Protein AF-A0A502G5F0-F1 (afdb_monomer)

Radius of gyration: 22.91 Å; Cα contacts (8 Å, |Δi|>4): 114; chains: 1; bounding box: 78×24×48 Å

Nearest PDB structures (foldseek):
  7asp-assembly1_A  TM=2.707E-01  e=6.368E+00  Staphylococcus aureus

Secondary structure (DSSP, 8-state):
----------------PPP--GGGS---TT-----TTTT--GGGEEEEPTTTSTTSPPTT--SSTTSTTEEEEEEEEPTT--EEEEEEEEHHHH-GGGTT-----TT-

Solvent-accessible surface area (backbone atoms only — not comparable to full-atom values): 7334 Å² total; per-residue (Å²): 139,80,85,82,80,71,93,80,86,86,79,85,86,82,86,79,90,82,81,81,55,78,88,77,49,102,62,66,90,81,68,72,74,93,46,101,47,84,84,56,49,61,78,78,37,72,49,50,19,43,83,80,27,90,86,29,44,52,87,94,53,63,76,74,52,72,41,93,60,36,38,74,57,49,70,44,59,45,99,85,70,46,78,40,24,43,24,13,27,39,48,81,67,62,42,47,85,88,60,75,56,92,71,79,63,82,85,115

Structure (mmCIF, N/CA/C/O backbone):
data_AF-A0A502G5F0-F1
#
_entry.id   AF-A0A502G5F0-F1
#
loop_
_atom_site.group_PDB
_atom_site.id
_atom_site.type_symbol
_atom_site.label_atom_id
_atom_site.label_alt_id
_atom_site.label_comp_id
_atom_site.label_asym_id
_atom_site.label_entity_id
_atom_site.label_seq_id
_atom_site.pdbx_PDB_ins_code
_atom_site.Cartn_x
_atom_site.Cartn_y
_atom_site.Cartn_z
_atom_site.occupancy
_atom_site.B_iso_or_equiv
_atom_site.auth_seq_id
_atom_site.auth_comp_id
_atom_site.auth_asym_id
_atom_site.auth_atom_id
_atom_site.pdbx_PDB_model_num
ATOM 1 N N . GLN A 1 1 ? -61.836 6.511 14.413 1.00 51.00 1 GLN A N 1
ATOM 2 C CA . GLN A 1 1 ? -60.928 5.920 15.415 1.00 51.00 1 GLN A CA 1
ATOM 3 C C . GLN A 1 1 ? -59.542 6.441 15.079 1.00 51.00 1 GLN A C 1
ATOM 5 O O . GLN A 1 1 ? -59.045 6.125 14.007 1.00 51.00 1 GLN A O 1
ATOM 10 N N . GLU A 1 2 ? -59.007 7.353 15.887 1.00 50.38 2 GLU A N 1
ATOM 11 C CA . GLU A 1 2 ? -57.720 8.009 15.615 1.00 50.38 2 GLU A CA 1
ATOM 12 C C . GLU A 1 2 ? -56.570 7.218 16.255 1.00 50.38 2 GLU A C 1
ATOM 14 O O . GLU A 1 2 ? -56.745 6.689 17.358 1.00 50.38 2 GLU A O 1
ATOM 19 N N . PRO A 1 3 ? -55.412 7.087 15.584 1.00 67.62 3 PRO A N 1
ATOM 20 C CA . PRO A 1 3 ? -54.285 6.346 16.126 1.00 67.62 3 PRO A CA 1
ATOM 21 C C . PRO A 1 3 ? -53.618 7.154 17.245 1.00 67.62 3 PRO A C 1
ATOM 23 O O . PRO A 1 3 ? -53.147 8.270 17.035 1.00 67.62 3 PRO A O 1
ATOM 26 N N . VAL A 1 4 ? -53.553 6.569 18.441 1.00 61.78 4 VAL A N 1
ATOM 27 C CA . VAL A 1 4 ? -52.792 7.123 19.564 1.00 61.78 4 VAL A CA 1
ATOM 28 C C . VAL A 1 4 ? -51.316 6.820 19.318 1.00 61.78 4 VAL A C 1
ATOM 30 O O . VAL A 1 4 ? -50.878 5.677 19.446 1.00 61.78 4 VAL A O 1
ATOM 33 N N . LEU A 1 5 ? -50.545 7.837 18.937 1.00 62.72 5 LEU A N 1
ATOM 34 C CA . LEU A 1 5 ? -49.090 7.739 18.895 1.00 62.72 5 LEU A CA 1
ATOM 35 C C . LEU A 1 5 ? -48.558 7.771 20.334 1.00 62.72 5 LEU A C 1
ATOM 37 O O . LEU A 1 5 ? -48.712 8.765 21.042 1.00 62.72 5 LEU A O 1
ATOM 41 N N . GLY A 1 6 ? -47.958 6.664 20.774 1.00 71.62 6 GLY A N 1
ATOM 42 C CA . GLY A 1 6 ? -47.172 6.616 22.008 1.00 71.62 6 GLY A CA 1
ATOM 43 C C . GLY A 1 6 ? -45.888 7.450 21.907 1.00 71.62 6 GLY A C 1
ATOM 44 O O . GLY A 1 6 ? -45.547 7.977 20.849 1.00 71.62 6 GLY A O 1
ATOM 45 N N . TYR A 1 7 ? -45.160 7.566 23.019 1.00 62.81 7 TYR A N 1
ATOM 46 C CA . TYR A 1 7 ? -43.917 8.340 23.101 1.00 62.81 7 TYR A CA 1
ATOM 47 C C . TYR A 1 7 ? -42.859 7.825 22.108 1.00 62.81 7 TYR A C 1
ATOM 49 O O . TYR A 1 7 ? -42.431 6.675 22.192 1.00 62.81 7 TYR A O 1
ATOM 57 N N . VAL A 1 8 ? -42.402 8.691 21.198 1.00 65.75 8 VAL A N 1
ATOM 58 C CA . VAL A 1 8 ? -41.285 8.414 20.281 1.00 65.75 8 VAL A CA 1
ATOM 59 C C . VAL A 1 8 ? -40.050 9.154 20.791 1.00 65.75 8 VAL A C 1
ATOM 61 O O . VAL A 1 8 ? -39.967 10.377 20.709 1.00 65.75 8 VAL A O 1
ATOM 64 N N . GLY A 1 9 ? -39.088 8.414 21.344 1.00 64.31 9 GLY A N 1
ATOM 65 C CA . GLY A 1 9 ? -37.774 8.945 21.702 1.00 64.31 9 GLY A CA 1
ATOM 66 C C . GLY A 1 9 ? -36.843 8.923 20.493 1.00 64.31 9 GLY A C 1
ATOM 67 O O . GLY A 1 9 ? -36.438 7.853 20.047 1.00 64.31 9 GLY A O 1
ATOM 68 N N . ALA A 1 10 ? -36.498 10.091 19.953 1.00 69.38 10 ALA A N 1
ATOM 69 C CA . ALA A 1 10 ? -35.441 10.210 18.955 1.00 69.38 10 ALA A CA 1
ATOM 70 C C . ALA A 1 10 ? -34.098 10.395 19.673 1.00 69.38 10 ALA A C 1
ATOM 72 O O . ALA A 1 10 ? -33.872 11.405 20.340 1.00 69.38 10 ALA A O 1
ATOM 73 N N . HIS A 1 11 ? -33.201 9.422 19.540 1.00 68.56 11 HIS A N 1
ATOM 74 C CA . HIS A 1 11 ? -31.839 9.515 20.057 1.00 68.56 11 HIS A CA 1
ATOM 75 C C . HIS A 1 11 ? -30.873 9.684 18.884 1.00 68.56 11 HIS A C 1
ATOM 77 O O . HIS A 1 11 ? -30.848 8.866 17.968 1.00 68.56 11 HIS A O 1
ATOM 83 N N . ILE A 1 12 ? -30.067 10.743 18.913 1.00 67.81 12 ILE A N 1
ATOM 84 C CA . ILE A 1 12 ? -28.959 10.948 17.976 1.00 67.81 12 ILE A CA 1
ATOM 85 C C . ILE A 1 12 ? -27.694 10.355 18.591 1.00 67.81 12 ILE A C 1
ATOM 87 O O . ILE A 1 12 ? -27.126 10.903 19.532 1.00 67.81 12 ILE A O 1
ATOM 91 N N . THR A 1 13 ? -27.247 9.217 18.066 1.00 68.50 13 THR A N 1
ATOM 92 C CA . THR A 1 13 ? -25.966 8.620 18.449 1.00 68.50 13 THR A CA 1
ATOM 93 C C . THR A 1 13 ? -24.834 9.340 17.722 1.00 68.50 13 THR A C 1
ATOM 95 O O . THR A 1 13 ? -24.724 9.243 16.501 1.00 68.50 13 THR A O 1
ATOM 98 N N . GLN A 1 14 ? -23.971 10.042 18.454 1.00 66.31 14 GLN A N 1
ATOM 99 C CA . GLN A 1 14 ? -22.726 10.583 17.909 1.00 66.31 14 GLN A CA 1
ATOM 100 C C . GLN A 1 14 ? -21.579 9.619 18.221 1.00 66.31 14 GLN A C 1
ATOM 102 O O . GLN A 1 14 ? -21.286 9.345 19.382 1.00 66.31 14 GLN A O 1
ATOM 107 N N . GLN A 1 15 ? -20.925 9.093 17.184 1.00 68.81 15 GLN A N 1
ATOM 108 C CA . GLN A 1 15 ? -19.718 8.280 17.330 1.00 68.81 15 GLN A CA 1
ATOM 109 C C . GLN A 1 15 ? -18.483 9.147 17.085 1.00 68.81 15 GLN A C 1
ATOM 111 O O . GLN A 1 15 ? -18.328 9.735 16.016 1.00 68.81 15 GLN A O 1
ATOM 116 N N . LYS A 1 16 ? -17.578 9.200 18.065 1.00 64.00 16 LYS A N 1
ATOM 117 C CA . LYS A 1 16 ? -16.270 9.852 17.946 1.00 64.00 16 LYS A CA 1
ATOM 118 C C . LYS A 1 16 ? -15.184 8.782 17.991 1.00 64.00 16 LYS A C 1
ATOM 120 O O . LYS A 1 16 ? -15.123 8.011 18.944 1.00 64.00 16 LYS A O 1
ATOM 1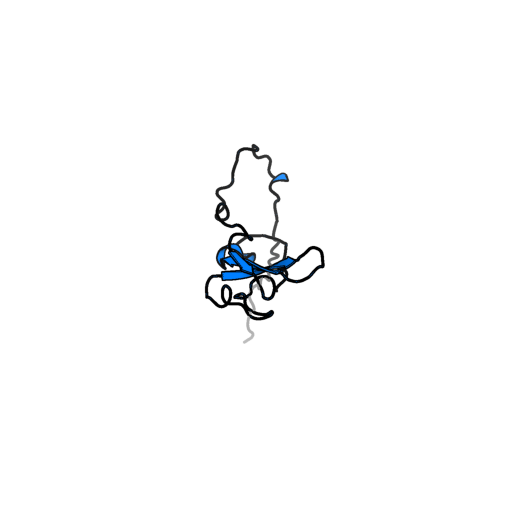25 N N . ARG A 1 17 ? -14.320 8.734 16.973 1.00 64.00 17 ARG A N 1
ATOM 126 C CA . ARG A 1 17 ? -13.108 7.902 17.007 1.00 64.00 17 ARG A CA 1
ATOM 127 C C . ARG A 1 17 ? -12.019 8.655 17.760 1.00 64.00 17 ARG A C 1
ATOM 129 O O . ARG A 1 17 ? -11.727 9.802 17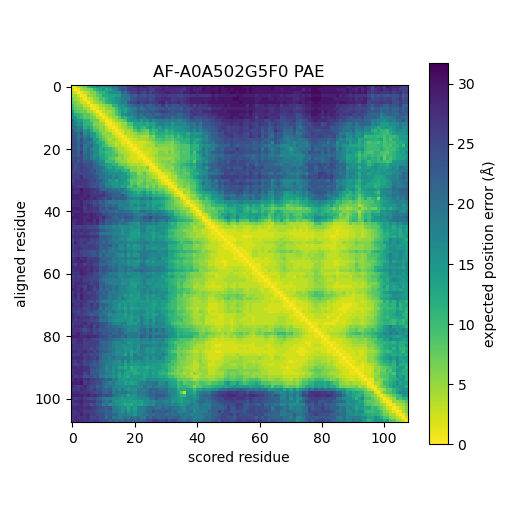.428 1.00 64.00 17 ARG A O 1
ATOM 136 N N . ILE A 1 18 ? -11.452 8.016 18.775 1.00 69.00 18 ILE A N 1
ATOM 137 C CA . ILE A 1 18 ? -10.311 8.534 19.527 1.00 69.00 18 ILE A CA 1
ATOM 138 C C . ILE A 1 18 ? -9.080 7.799 19.009 1.00 69.00 18 ILE A C 1
ATOM 140 O O . ILE A 1 18 ? -9.036 6.571 19.036 1.00 69.00 18 ILE A O 1
ATOM 144 N N . PHE A 1 19 ? -8.111 8.556 18.509 1.00 68.62 19 PHE A N 1
ATOM 145 C CA . PHE A 1 19 ? -6.797 8.044 18.147 1.00 68.62 19 PHE A CA 1
ATOM 146 C C . PHE A 1 19 ? -5.861 8.398 19.295 1.00 68.62 19 PHE A C 1
ATOM 148 O O . PHE A 1 19 ? -5.757 9.575 19.626 1.00 68.62 19 PHE A O 1
ATOM 155 N N . ILE A 1 20 ? -5.251 7.390 19.919 1.00 68.25 20 ILE A N 1
ATOM 156 C CA . ILE A 1 20 ? -4.295 7.576 21.013 1.00 68.25 20 ILE A CA 1
ATOM 157 C C . ILE A 1 20 ? -2.921 7.190 20.482 1.00 68.25 20 ILE A C 1
ATOM 159 O O . ILE A 1 20 ? -2.705 6.044 20.081 1.00 68.25 20 ILE A O 1
ATOM 163 N N . ALA A 1 21 ? -2.000 8.146 20.444 1.00 69.62 21 ALA A N 1
ATOM 164 C CA . ALA A 1 21 ? -0.618 7.880 20.079 1.00 69.62 21 ALA A CA 1
ATOM 165 C C . ALA A 1 21 ? 0.112 7.182 21.235 1.00 69.62 21 ALA A C 1
ATOM 167 O O . ALA A 1 21 ? -0.190 7.391 22.408 1.00 69.62 21 ALA A O 1
ATOM 168 N N . ARG A 1 22 ? 1.142 6.383 20.928 1.00 66.62 22 ARG A N 1
ATOM 169 C CA . ARG A 1 22 ? 1.945 5.707 21.966 1.00 66.62 22 ARG A CA 1
ATOM 170 C C . ARG A 1 22 ? 2.564 6.689 22.971 1.00 66.62 22 ARG A C 1
ATOM 172 O O . ARG A 1 22 ? 2.697 6.349 24.138 1.00 66.62 22 ARG A O 1
ATOM 179 N N . THR A 1 23 ? 2.908 7.896 22.530 1.00 72.81 23 THR A N 1
ATOM 180 C CA . THR A 1 23 ? 3.447 8.977 23.373 1.00 72.81 23 THR A CA 1
ATOM 181 C C . THR A 1 23 ? 2.432 9.553 24.360 1.00 72.81 23 THR A C 1
ATOM 183 O O . THR A 1 23 ? 2.824 10.243 25.292 1.00 72.81 23 THR A O 1
ATOM 186 N N . GLU A 1 24 ? 1.140 9.299 24.153 1.00 79.44 24 GLU A N 1
ATOM 187 C CA . GLU A 1 24 ? 0.052 9.782 25.011 1.00 79.44 24 GLU A CA 1
ATOM 188 C C . GLU A 1 24 ? -0.285 8.788 26.133 1.00 79.44 24 GLU A C 1
ATOM 190 O O . GLU A 1 24 ? -1.122 9.077 26.986 1.00 79.44 24 GLU A O 1
ATOM 195 N N . LEU A 1 25 ? 0.371 7.622 26.155 1.00 78.31 25 LEU A N 1
ATOM 196 C CA . LEU A 1 25 ? 0.195 6.607 27.186 1.00 78.31 25 LEU A CA 1
ATOM 197 C C . LEU A 1 25 ? 1.395 6.611 28.149 1.00 78.31 25 LEU A C 1
ATOM 199 O O . LEU A 1 25 ? 2.536 6.523 27.692 1.00 78.31 25 LEU A O 1
ATOM 203 N N . PRO A 1 26 ? 1.169 6.659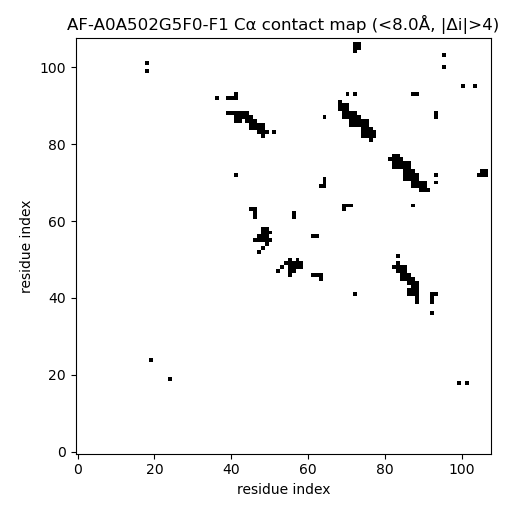 29.477 1.00 78.88 26 PRO A N 1
ATOM 204 C CA . PRO A 1 26 ? 2.229 6.588 30.480 1.00 78.88 26 PRO A CA 1
ATOM 205 C C . PRO A 1 26 ? 2.690 5.134 30.659 1.00 78.88 26 PRO A C 1
ATOM 207 O O . PRO A 1 26 ? 2.474 4.518 31.701 1.00 78.88 26 PRO A O 1
ATOM 210 N N . LEU A 1 27 ? 3.271 4.557 29.610 1.00 76.56 27 LEU A N 1
ATOM 211 C CA . LEU A 1 27 ? 3.765 3.185 29.613 1.00 76.56 27 LEU A CA 1
ATOM 212 C C . LEU A 1 27 ? 5.294 3.162 29.695 1.00 76.56 27 LEU A C 1
ATOM 214 O O . LEU A 1 27 ? 5.950 3.992 29.059 1.00 76.56 27 LEU A O 1
ATOM 218 N N . PRO A 1 28 ? 5.869 2.200 30.435 1.00 78.38 28 PRO A N 1
ATOM 219 C CA . PRO A 1 28 ? 7.294 1.907 30.372 1.00 78.38 28 PRO A CA 1
ATOM 220 C C . PRO A 1 28 ? 7.746 1.668 28.920 1.00 78.38 28 PRO A C 1
ATOM 2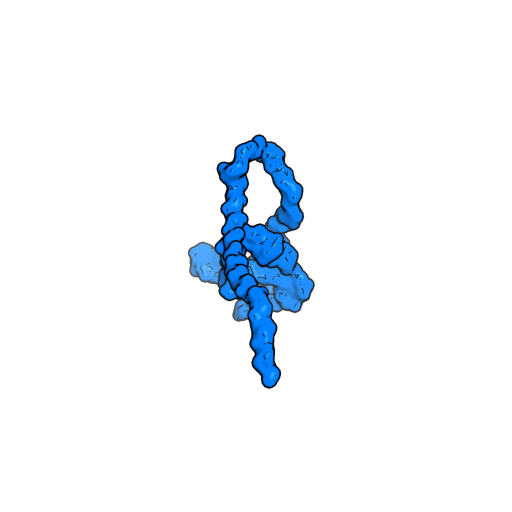22 O O . PRO A 1 28 ? 7.006 1.112 28.101 1.00 78.38 28 PRO A O 1
ATOM 225 N N . SER A 1 29 ? 8.949 2.131 28.571 1.00 69.88 29 SER A N 1
ATOM 226 C CA . SER A 1 29 ? 9.461 2.111 27.190 1.00 69.88 29 SER A CA 1
ATOM 227 C C . SER A 1 29 ? 9.604 0.698 26.613 1.00 69.88 29 SER A C 1
ATOM 229 O O . SER A 1 29 ? 9.542 0.526 25.396 1.00 69.88 29 SER A O 1
ATOM 231 N N . ASP A 1 30 ? 9.737 -0.297 27.482 1.00 69.31 30 ASP A N 1
ATOM 232 C CA . ASP A 1 30 ? 9.862 -1.728 27.222 1.00 69.31 30 ASP A CA 1
ATOM 233 C C . ASP A 1 30 ? 8.521 -2.445 27.006 1.00 69.31 30 ASP A C 1
ATOM 235 O O . ASP A 1 30 ? 8.510 -3.581 26.530 1.00 69.31 30 ASP A O 1
ATOM 239 N N . VAL A 1 31 ? 7.380 -1.792 27.265 1.00 67.62 31 VAL A N 1
ATOM 240 C CA . VAL A 1 31 ? 6.066 -2.374 26.957 1.00 67.62 31 VAL A CA 1
ATOM 241 C C . VAL A 1 31 ? 5.868 -2.389 25.447 1.00 67.62 31 VAL A C 1
ATOM 243 O O . VAL A 1 31 ? 5.504 -1.395 24.814 1.00 67.62 31 VAL A O 1
ATOM 246 N N . VAL A 1 32 ? 6.121 -3.535 24.832 1.00 63.03 32 VAL A N 1
ATOM 247 C CA . VAL A 1 32 ? 5.705 -3.806 23.460 1.00 63.03 32 VAL A CA 1
ATOM 248 C C . VAL A 1 32 ? 4.258 -4.263 23.532 1.00 63.03 32 VAL A C 1
ATOM 250 O O . VAL A 1 32 ? 3.951 -5.279 24.148 1.00 63.03 32 VAL A O 1
ATOM 253 N N . PHE A 1 33 ? 3.350 -3.484 22.948 1.00 62.22 33 PHE A N 1
ATOM 254 C CA . PHE A 1 33 ? 1.993 -3.968 22.745 1.00 62.22 33 PHE A CA 1
ATOM 255 C C . PHE A 1 33 ? 2.070 -5.215 21.876 1.00 62.22 33 PHE A C 1
ATOM 257 O O . PHE A 1 33 ? 2.721 -5.165 20.829 1.00 62.22 33 PHE A O 1
ATOM 264 N N . ASP A 1 34 ? 1.397 -6.287 22.296 1.00 54.47 34 ASP A N 1
ATOM 265 C CA . ASP A 1 34 ? 1.138 -7.431 21.430 1.00 54.47 34 ASP A CA 1
ATOM 266 C C . ASP A 1 34 ? 0.250 -6.931 20.297 1.00 54.47 34 ASP A C 1
ATOM 268 O O . ASP A 1 34 ? -0.970 -6.781 20.401 1.00 54.47 34 ASP A O 1
ATOM 272 N N . SER A 1 35 ? 0.924 -6.470 19.255 1.00 58.81 35 SER A N 1
ATOM 273 C CA . SER A 1 35 ? 0.284 -5.917 18.097 1.00 58.81 35 SER A CA 1
ATOM 274 C C . SER A 1 35 ? 0.364 -7.017 17.050 1.00 58.81 35 SER A C 1
ATOM 276 O O . SER A 1 35 ? 1.466 -7.478 16.729 1.00 58.81 35 SER A O 1
ATOM 278 N N . PRO A 1 36 ? -0.752 -7.375 16.401 1.00 55.59 36 PRO A N 1
ATOM 279 C CA . PRO A 1 36 ? -0.735 -8.263 15.240 1.00 55.59 36 PRO A CA 1
ATOM 280 C C . PRO A 1 36 ? -0.027 -7.621 14.020 1.00 55.59 36 PRO A C 1
ATOM 282 O O . PRO A 1 36 ? -0.295 -7.985 12.877 1.00 55.59 36 PRO A O 1
ATOM 285 N N . TYR A 1 37 ? 0.819 -6.605 14.236 1.00 52.50 37 TYR A N 1
ATOM 286 C CA . TYR A 1 37 ? 1.702 -5.945 13.281 1.00 52.50 37 TYR A CA 1
ATOM 287 C C . TYR A 1 37 ? 3.175 -6.233 13.534 1.00 52.50 37 TYR A C 1
ATOM 289 O O . TYR A 1 37 ? 3.995 -5.749 12.764 1.00 52.50 37 TYR A O 1
ATOM 297 N N . GLN A 1 38 ? 3.551 -6.992 14.569 1.00 59.59 38 GLN A N 1
ATOM 298 C CA . GLN A 1 38 ? 4.971 -7.271 14.816 1.00 59.59 38 GLN A CA 1
ATOM 299 C C . GLN A 1 38 ? 5.654 -7.945 13.606 1.00 59.59 38 GLN A C 1
ATOM 301 O O . GLN A 1 38 ? 6.861 -7.815 13.441 1.00 59.59 38 GLN A O 1
ATOM 306 N N . GLY A 1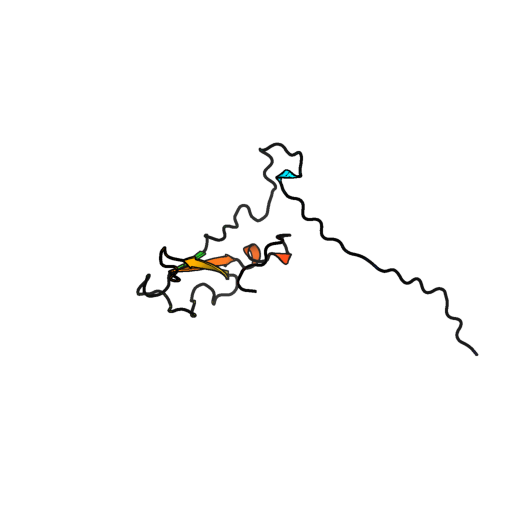 39 ? 4.873 -8.589 12.724 1.00 63.12 39 GLY A N 1
ATOM 307 C CA . GLY A 1 39 ? 5.314 -9.110 11.423 1.00 63.12 39 GLY A CA 1
ATOM 308 C C . GLY A 1 39 ? 4.875 -8.307 10.185 1.00 63.12 39 GLY A C 1
ATOM 309 O O . GLY A 1 39 ? 5.177 -8.718 9.068 1.00 63.12 39 GLY A O 1
ATOM 310 N N . CYS A 1 40 ? 4.153 -7.193 10.338 1.00 68.56 40 CYS A N 1
ATOM 311 C CA . CYS A 1 40 ? 3.757 -6.344 9.213 1.00 68.56 40 CYS A CA 1
ATOM 312 C C . CYS A 1 40 ? 4.848 -5.303 8.934 1.00 68.56 40 CYS A C 1
ATOM 314 O O . CYS A 1 40 ? 4.959 -4.316 9.656 1.00 68.56 40 CYS A O 1
ATOM 316 N N . ALA A 1 41 ? 5.594 -5.478 7.845 1.00 66.50 41 ALA A N 1
ATOM 317 C CA . ALA A 1 41 ? 6.423 -4.428 7.267 1.00 66.50 41 ALA A CA 1
ATOM 318 C C . ALA A 1 41 ? 5.922 -4.105 5.853 1.00 66.50 41 ALA A C 1
ATOM 320 O O . ALA A 1 41 ? 5.596 -4.995 5.068 1.00 66.50 41 ALA A O 1
ATOM 321 N N . VAL A 1 42 ? 5.805 -2.810 5.553 1.00 63.28 42 VAL A N 1
ATOM 322 C CA . VAL A 1 42 ? 5.336 -2.325 4.243 1.00 63.28 42 VAL A CA 1
ATOM 323 C C . VAL A 1 42 ? 6.346 -2.668 3.146 1.00 63.28 42 VAL A C 1
ATOM 325 O O . VAL A 1 42 ? 5.953 -2.883 2.010 1.00 63.28 42 VAL A O 1
ATOM 328 N N . ASP A 1 43 ? 7.621 -2.822 3.503 1.00 61.78 43 ASP A N 1
ATOM 329 C CA . ASP A 1 43 ? 8.702 -3.141 2.567 1.00 61.78 43 ASP A CA 1
ATOM 330 C C . ASP A 1 43 ? 8.946 -4.652 2.400 1.00 61.78 43 ASP A C 1
ATOM 332 O O . ASP A 1 43 ? 9.876 -5.055 1.703 1.00 61.78 43 ASP A O 1
ATOM 336 N N . SER A 1 44 ? 8.128 -5.514 3.022 1.00 66.44 44 SER A N 1
ATOM 337 C CA . SER A 1 44 ? 8.302 -6.973 2.928 1.00 66.44 44 SER A CA 1
ATOM 338 C C . SER A 1 44 ? 8.088 -7.517 1.516 1.00 66.44 44 SER A C 1
ATOM 340 O O . SER A 1 44 ? 8.573 -8.603 1.203 1.00 66.44 44 SER A O 1
ATOM 342 N N . MET A 1 45 ? 7.329 -6.809 0.675 1.00 75.81 45 MET A N 1
ATOM 343 C CA . MET A 1 45 ? 7.033 -7.224 -0.693 1.00 75.81 45 MET A CA 1
ATOM 344 C C . MET A 1 45 ? 7.296 -6.071 -1.654 1.00 75.81 45 MET A C 1
ATOM 346 O O . MET A 1 45 ? 6.721 -4.992 -1.525 1.00 75.81 45 MET A O 1
ATOM 350 N N . SER A 1 46 ? 8.161 -6.305 -2.639 1.00 88.06 46 SER A N 1
ATOM 351 C CA . SER A 1 46 ? 8.436 -5.340 -3.701 1.00 88.06 46 SER A CA 1
ATOM 352 C C . SER A 1 46 ? 8.551 -6.021 -5.060 1.00 88.06 46 SER A C 1
ATOM 354 O O . SER A 1 46 ? 9.008 -7.159 -5.171 1.00 88.06 46 SER A O 1
ATOM 356 N N . GLU A 1 47 ? 8.115 -5.312 -6.098 1.00 89.94 47 GLU A N 1
ATOM 357 C CA . GLU A 1 47 ? 8.220 -5.725 -7.494 1.00 89.94 47 GLU A CA 1
ATOM 358 C C . GLU A 1 47 ? 8.921 -4.625 -8.291 1.00 89.94 47 GLU A C 1
ATOM 360 O O . GLU A 1 47 ? 8.395 -3.521 -8.439 1.00 89.94 47 GLU A O 1
ATOM 365 N N . VAL A 1 48 ? 10.128 -4.922 -8.775 1.00 92.25 48 VAL A N 1
ATOM 366 C CA . VAL A 1 48 ? 10.948 -3.992 -9.561 1.00 92.25 48 VAL A CA 1
ATOM 367 C C . VAL A 1 48 ? 10.434 -3.934 -11.001 1.00 92.25 48 VAL A C 1
ATOM 369 O O . VAL A 1 48 ? 10.086 -4.956 -11.588 1.00 92.25 48 VAL A O 1
ATOM 372 N N . LEU A 1 49 ? 10.382 -2.729 -11.566 1.00 92.31 49 LEU A N 1
ATOM 373 C CA . LEU A 1 49 ? 9.826 -2.450 -12.889 1.00 92.31 49 LEU A CA 1
ATOM 374 C C . LEU A 1 49 ? 10.893 -2.416 -13.974 1.00 92.31 49 LEU A C 1
ATOM 376 O O . LEU A 1 49 ? 12.051 -2.081 -13.722 1.00 92.31 49 LEU A O 1
ATOM 380 N N . PHE A 1 50 ? 10.482 -2.660 -15.216 1.00 90.19 50 PHE A N 1
ATOM 381 C CA . PHE A 1 50 ? 11.304 -2.319 -16.373 1.00 90.19 50 PHE A CA 1
ATOM 382 C C . PHE A 1 50 ? 11.478 -0.78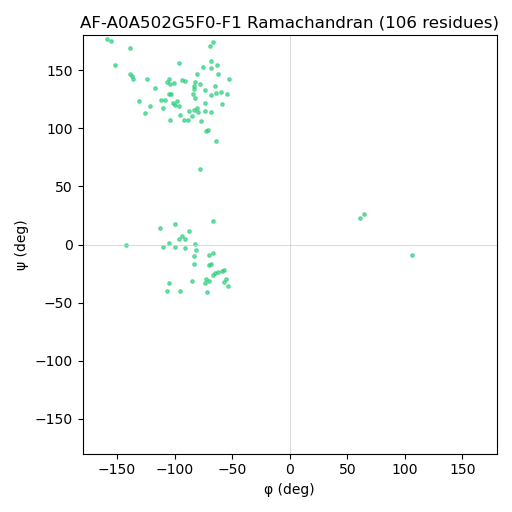7 -16.461 1.00 90.19 50 PHE A C 1
ATOM 384 O O . PHE A 1 50 ? 10.492 -0.061 -16.308 1.00 90.19 50 PHE A O 1
ATOM 391 N N . PRO A 1 51 ? 12.685 -0.247 -16.736 1.00 90.56 51 PRO A N 1
ATOM 392 C CA . PRO A 1 51 ? 13.917 -0.926 -17.162 1.00 90.56 51 PRO A CA 1
ATOM 393 C C . PRO A 1 51 ? 14.886 -1.306 -16.026 1.00 90.56 51 PRO A C 1
ATOM 395 O O . PRO A 1 51 ? 16.009 -1.718 -16.306 1.00 90.56 51 PRO A O 1
ATOM 398 N N . PHE A 1 52 ? 14.504 -1.137 -14.758 1.00 89.94 52 PHE A N 1
ATOM 399 C CA . PHE A 1 52 ? 15.372 -1.425 -13.608 1.00 89.94 52 PHE A CA 1
ATOM 400 C C . PHE A 1 52 ? 15.559 -2.927 -13.370 1.00 89.94 52 PHE A C 1
ATOM 402 O O . PHE A 1 52 ? 16.624 -3.346 -12.925 1.00 89.94 52 PHE A O 1
ATOM 409 N N . ASP A 1 53 ? 14.556 -3.728 -13.731 1.00 89.81 53 ASP A N 1
ATOM 410 C CA . ASP A 1 53 ? 14.669 -5.169 -13.937 1.00 89.81 53 ASP A CA 1
ATOM 411 C C . ASP A 1 53 ? 14.255 -5.500 -15.385 1.00 89.81 53 ASP A C 1
ATOM 413 O O . ASP A 1 53 ? 13.109 -5.238 -15.760 1.00 89.81 53 ASP A O 1
ATOM 417 N N . PRO A 1 54 ? 15.138 -6.085 -16.221 1.00 89.69 54 PRO A N 1
ATOM 418 C CA . PRO A 1 54 ? 14.794 -6.521 -17.577 1.00 89.69 54 PRO A CA 1
ATOM 419 C C . PRO A 1 54 ? 13.653 -7.545 -17.648 1.00 89.69 54 PRO A C 1
ATOM 421 O O . PRO A 1 54 ? 13.036 -7.691 -18.699 1.00 89.69 54 PRO A O 1
ATOM 424 N N . LYS A 1 55 ? 13.398 -8.281 -16.558 1.00 90.00 55 LYS A N 1
ATOM 425 C CA . LYS A 1 55 ? 12.281 -9.230 -16.425 1.00 90.00 55 LYS A CA 1
ATOM 426 C C . LYS A 1 55 ? 11.100 -8.644 -15.648 1.00 90.00 55 LYS A C 1
ATOM 428 O O . LYS A 1 55 ? 10.093 -9.332 -15.476 1.00 90.00 55 LYS A O 1
ATOM 433 N N . GLY A 1 56 ? 11.237 -7.414 -15.159 1.00 89.00 56 GLY A N 1
ATOM 434 C CA . GLY A 1 56 ? 10.188 -6.706 -14.445 1.00 89.00 56 GLY A CA 1
ATOM 435 C C . GLY A 1 56 ? 9.034 -6.343 -15.379 1.00 89.00 56 GLY A C 1
ATOM 436 O O . GLY A 1 56 ? 9.241 -6.162 -16.583 1.00 89.00 56 GLY A O 1
ATOM 437 N N . PRO A 1 57 ? 7.806 -6.224 -14.859 1.00 91.50 57 PRO A N 1
ATOM 438 C CA . PRO A 1 57 ? 6.698 -5.733 -15.659 1.00 91.50 57 PRO A CA 1
ATOM 439 C C . PRO A 1 57 ? 6.887 -4.246 -16.006 1.00 91.50 57 PRO A C 1
ATOM 441 O O . PRO A 1 57 ? 7.608 -3.502 -15.335 1.00 91.50 57 PRO A O 1
ATOM 444 N N . HIS A 1 58 ? 6.224 -3.805 -17.073 1.00 89.94 58 HIS A N 1
ATOM 445 C CA . HIS A 1 58 ? 6.128 -2.387 -17.420 1.00 89.94 58 HIS A CA 1
ATOM 446 C C . HIS A 1 58 ? 4.999 -1.729 -16.617 1.00 89.94 58 HIS A C 1
ATOM 448 O O . HIS A 1 58 ? 3.912 -2.292 -16.554 1.00 89.94 58 HIS A O 1
ATOM 454 N N . ASP A 1 59 ? 5.211 -0.526 -16.072 1.00 85.81 59 ASP A N 1
ATOM 455 C CA . ASP A 1 59 ? 4.133 0.303 -15.491 1.00 85.81 59 ASP A CA 1
ATOM 456 C C . ASP A 1 59 ? 3.011 0.497 -16.540 1.00 85.81 59 ASP A C 1
ATOM 458 O O . ASP A 1 59 ? 3.330 0.868 -17.676 1.00 85.81 59 ASP A O 1
ATOM 462 N N . PRO A 1 60 ? 1.721 0.246 -16.228 1.00 87.75 60 PRO A N 1
ATOM 463 C CA . PRO A 1 60 ? 1.122 0.007 -14.907 1.00 87.75 60 PRO A CA 1
ATOM 464 C C . PRO A 1 60 ? 0.853 -1.463 -14.536 1.00 87.75 60 PRO A C 1
ATOM 466 O O . PRO A 1 60 ? 0.041 -1.735 -13.652 1.00 87.75 60 PRO A O 1
ATOM 469 N N . TYR A 1 61 ? 1.478 -2.421 -15.217 1.00 88.88 61 TYR A N 1
ATOM 470 C CA . TYR A 1 61 ? 1.266 -3.845 -14.972 1.00 88.88 61 TYR A CA 1
ATOM 471 C C . TYR A 1 61 ? 2.059 -4.345 -13.760 1.00 88.88 61 TYR A C 1
ATOM 473 O O . TYR A 1 61 ? 3.177 -3.909 -13.488 1.00 88.88 61 TYR A O 1
ATOM 481 N N . THR A 1 62 ? 1.481 -5.316 -13.057 1.00 88.88 62 THR A N 1
ATOM 482 C CA . THR A 1 62 ? 2.072 -5.998 -11.901 1.00 88.88 62 THR A CA 1
ATOM 483 C C . THR A 1 62 ? 1.813 -7.495 -12.010 1.00 88.88 62 THR A C 1
ATOM 485 O O . THR A 1 62 ? 0.766 -7.909 -12.502 1.00 88.88 62 THR A O 1
ATOM 488 N N . ARG A 1 63 ? 2.765 -8.317 -11.564 1.00 88.19 63 ARG A N 1
ATOM 489 C CA . ARG A 1 63 ? 2.572 -9.766 -11.416 1.00 88.19 63 ARG A CA 1
ATOM 490 C C . ARG A 1 63 ? 2.411 -10.150 -9.953 1.00 88.19 63 ARG A C 1
ATOM 492 O O . ARG A 1 63 ? 1.692 -11.097 -9.647 1.00 88.19 63 ARG A O 1
ATOM 499 N N . LEU A 1 64 ? 3.092 -9.436 -9.056 1.00 86.44 64 LEU A N 1
ATOM 500 C CA . LEU A 1 64 ? 3.043 -9.714 -7.624 1.00 86.44 64 LEU A CA 1
ATOM 501 C C . LEU A 1 64 ? 1.694 -9.316 -7.021 1.00 86.44 64 LEU A C 1
ATOM 503 O O . LEU A 1 64 ? 1.144 -10.067 -6.227 1.00 86.44 64 LEU A O 1
ATOM 507 N N . PHE A 1 65 ? 1.145 -8.170 -7.426 1.00 87.06 65 PHE A N 1
ATOM 508 C CA . PHE A 1 65 ? -0.069 -7.604 -6.837 1.00 87.06 65 PHE A CA 1
ATOM 509 C C . PHE A 1 65 ? -1.356 -7.932 -7.603 1.00 87.06 65 PHE A C 1
ATOM 511 O O . PHE A 1 65 ? -2.427 -7.465 -7.225 1.00 87.06 65 PHE A O 1
ATOM 518 N N . ASP A 1 66 ? -1.262 -8.759 -8.644 1.00 86.06 66 ASP A N 1
ATOM 519 C CA . ASP A 1 66 ? -2.419 -9.349 -9.333 1.00 86.06 66 ASP A CA 1
ATOM 520 C C . ASP A 1 66 ? -2.960 -10.593 -8.590 1.00 86.06 66 ASP A C 1
ATOM 522 O O . ASP A 1 66 ? -3.983 -11.174 -8.945 1.00 86.06 66 ASP A O 1
ATOM 526 N N . GLN A 1 67 ? -2.276 -11.020 -7.520 1.00 83.31 67 GLN A N 1
ATOM 527 C CA . GLN A 1 67 ? -2.657 -12.177 -6.716 1.00 83.31 67 GLN A CA 1
ATOM 528 C C . GLN A 1 67 ? -3.522 -11.787 -5.505 1.00 83.31 67 GLN A C 1
ATOM 530 O O . GLN A 1 67 ? -3.258 -10.781 -4.834 1.00 83.31 67 GLN A O 1
ATOM 535 N N . PRO A 1 68 ? -4.535 -12.603 -5.149 1.00 81.69 68 PRO A N 1
ATOM 536 C CA . PRO A 1 68 ? -5.345 -12.357 -3.965 1.00 81.69 68 PRO A CA 1
ATOM 537 C C . PRO A 1 68 ? -4.491 -12.458 -2.695 1.00 81.69 68 PRO A C 1
ATOM 539 O O . PRO A 1 68 ? -3.786 -13.439 -2.477 1.00 81.69 68 PRO A O 1
ATOM 542 N N . GLY A 1 69 ? -4.597 -11.451 -1.826 1.00 83.12 69 GLY A N 1
ATOM 543 C CA . GLY A 1 69 ? -3.908 -11.421 -0.530 1.00 83.12 69 GLY A CA 1
ATOM 544 C C . GLY A 1 69 ? -2.724 -10.459 -0.451 1.00 83.12 69 GLY A C 1
ATOM 545 O O . GLY A 1 69 ? -2.265 -10.184 0.655 1.00 83.12 69 GLY A O 1
ATOM 546 N N . THR A 1 70 ? -2.296 -9.872 -1.568 1.00 86.50 70 THR A N 1
ATOM 547 C CA . THR A 1 70 ? -1.259 -8.830 -1.623 1.00 86.50 70 THR A CA 1
ATOM 548 C C . THR A 1 70 ? -1.796 -7.585 -2.306 1.00 86.50 70 THR A C 1
ATOM 550 O O . THR A 1 70 ? -2.548 -7.694 -3.268 1.00 86.50 70 THR A O 1
ATOM 553 N N . VAL A 1 71 ? -1.412 -6.405 -1.830 1.00 87.06 71 VAL A N 1
ATOM 554 C CA . VAL A 1 71 ? -1.817 -5.133 -2.437 1.00 87.06 71 VAL A CA 1
ATOM 555 C C . VAL A 1 71 ? -0.632 -4.175 -2.529 1.00 87.06 71 VAL A C 1
ATOM 557 O O . VAL A 1 71 ? 0.189 -4.138 -1.604 1.00 87.06 71 VAL A O 1
ATOM 560 N N . PRO A 1 72 ? -0.530 -3.392 -3.616 1.00 88.12 72 PRO A N 1
ATOM 561 C CA . PRO A 1 72 ? 0.510 -2.387 -3.742 1.00 88.12 72 PRO A CA 1
ATOM 562 C C . PRO A 1 72 ? 0.169 -1.215 -2.817 1.00 88.12 72 PRO A C 1
ATOM 564 O O . PRO A 1 72 ? -0.970 -0.755 -2.785 1.00 88.12 72 PRO A O 1
ATOM 567 N N . VAL A 1 73 ? 1.156 -0.753 -2.050 1.00 84.00 73 VAL A N 1
ATOM 568 C CA . VAL A 1 73 ? 1.020 0.314 -1.053 1.00 84.00 73 VAL A CA 1
ATOM 569 C C . VAL A 1 73 ? 1.659 1.630 -1.510 1.00 84.00 73 VAL A C 1
ATOM 571 O O . VAL A 1 73 ? 1.144 2.719 -1.265 1.00 84.00 73 VAL A O 1
ATOM 574 N N . SER A 1 74 ? 2.812 1.575 -2.162 1.00 86.12 74 SER A N 1
ATOM 575 C CA . SER A 1 74 ? 3.508 2.782 -2.607 1.00 86.12 74 SER A CA 1
ATOM 576 C C . SER A 1 74 ? 4.475 2.473 -3.745 1.00 86.12 74 SER A C 1
ATOM 578 O O . SER A 1 74 ? 4.631 1.327 -4.160 1.00 86.12 74 SER 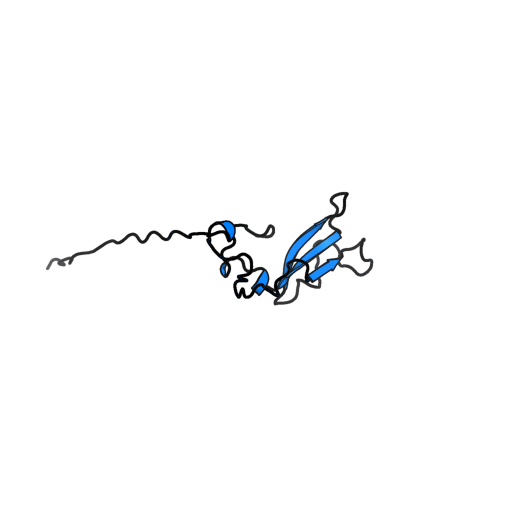A O 1
ATOM 580 N N . TYR A 1 75 ? 5.111 3.513 -4.279 1.00 89.38 75 TYR A N 1
ATOM 581 C CA . TYR A 1 75 ? 6.187 3.367 -5.250 1.00 89.38 75 TYR A CA 1
ATOM 582 C C . TYR A 1 75 ? 7.527 3.614 -4.573 1.00 89.38 75 TYR A C 1
ATOM 584 O O . TYR A 1 75 ? 7.685 4.602 -3.853 1.0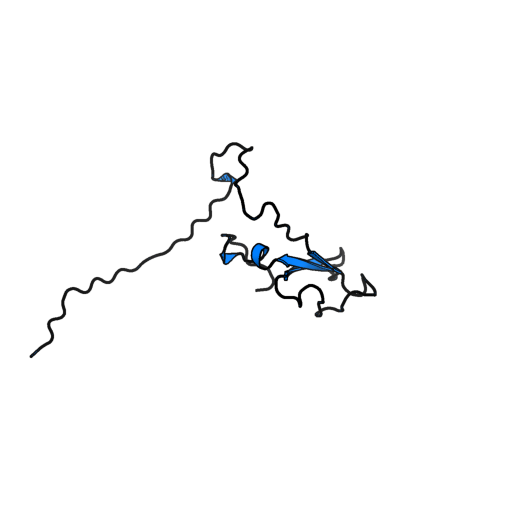0 89.38 75 TYR A O 1
ATOM 592 N N . TYR A 1 76 ? 8.519 2.792 -4.899 1.00 89.44 76 TYR A N 1
ATOM 593 C CA . TYR A 1 76 ? 9.908 3.165 -4.686 1.00 89.44 76 TYR A CA 1
ATOM 594 C C . TYR A 1 76 ? 10.354 4.069 -5.835 1.00 89.44 76 TYR A C 1
ATOM 596 O O . TYR A 1 76 ? 10.352 3.655 -6.999 1.00 89.44 76 TYR A O 1
ATOM 604 N N . LEU A 1 77 ? 10.725 5.309 -5.521 1.00 91.56 77 LEU A N 1
ATOM 605 C CA . LEU A 1 77 ? 11.195 6.281 -6.505 1.00 91.56 77 LEU A CA 1
ATOM 606 C C . LEU A 1 77 ? 12.722 6.370 -6.488 1.00 91.56 77 LEU A C 1
ATOM 608 O O . LEU A 1 77 ? 13.344 6.419 -5.428 1.00 91.56 77 LEU A O 1
ATOM 612 N N . THR A 1 78 ? 13.335 6.455 -7.667 1.00 89.31 78 THR A N 1
ATOM 613 C CA . THR A 1 78 ? 14.756 6.799 -7.780 1.00 89.31 78 THR A CA 1
ATOM 614 C C . THR A 1 78 ? 15.004 8.262 -7.389 1.00 89.31 78 THR A C 1
ATOM 616 O O . THR A 1 78 ? 14.079 9.071 -7.280 1.00 89.31 78 THR A O 1
ATOM 619 N N . ARG A 1 79 ? 16.281 8.658 -7.265 1.00 91.31 79 ARG A N 1
ATOM 620 C CA . ARG A 1 79 ? 16.671 10.068 -7.040 1.00 91.31 79 ARG A CA 1
ATOM 621 C C . ARG A 1 79 ? 16.115 11.029 -8.098 1.00 91.31 79 ARG A C 1
ATOM 623 O O . ARG A 1 79 ? 15.856 12.187 -7.793 1.00 91.31 79 ARG A O 1
ATOM 630 N N . SER A 1 80 ? 15.910 10.547 -9.321 1.00 90.69 80 SER A N 1
ATOM 631 C CA . SER A 1 80 ? 15.327 11.297 -10.438 1.00 90.69 80 SER A CA 1
ATOM 632 C C . SER A 1 80 ? 13.794 11.237 -10.491 1.00 90.69 80 SER A C 1
ATOM 634 O O . SER A 1 80 ? 13.207 11.656 -11.483 1.00 90.69 80 SER A O 1
ATOM 636 N N . LYS A 1 81 ? 13.136 10.748 -9.429 1.00 88.81 81 LYS A N 1
ATOM 637 C CA . LYS A 1 81 ? 11.675 10.586 -9.316 1.00 88.81 81 LYS A CA 1
ATOM 638 C C . LYS A 1 81 ? 11.054 9.637 -10.351 1.00 88.81 81 LYS A C 1
ATOM 640 O O . LYS A 1 81 ? 9.856 9.711 -10.608 1.00 88.81 81 LYS A O 1
ATOM 645 N N . LEU A 1 82 ? 11.843 8.724 -10.917 1.00 89.56 82 LEU A N 1
ATOM 646 C CA . LEU A 1 82 ? 11.324 7.638 -11.750 1.00 89.56 82 LEU A CA 1
ATOM 647 C C . LEU A 1 82 ? 10.833 6.497 -10.857 1.00 89.56 82 LEU A C 1
ATOM 649 O O . LEU A 1 82 ? 11.473 6.168 -9.858 1.00 89.56 82 LEU A O 1
ATOM 653 N N . LYS A 1 83 ? 9.704 5.889 -11.227 1.00 90.94 83 LYS A N 1
ATOM 654 C CA . LYS A 1 83 ? 9.159 4.710 -10.547 1.00 90.94 83 LYS A CA 1
ATOM 655 C C . LYS A 1 83 ? 10.080 3.519 -10.791 1.00 90.94 83 LYS A C 1
ATOM 657 O O . LYS A 1 83 ? 10.217 3.076 -11.925 1.00 90.94 83 LYS A O 1
ATOM 662 N N . MET A 1 84 ? 10.712 3.028 -9.733 1.00 91.81 84 MET A N 1
ATOM 663 C CA . MET A 1 84 ? 11.636 1.897 -9.794 1.00 91.81 84 MET A CA 1
ATOM 664 C C . MET A 1 84 ? 10.949 0.579 -9.462 1.00 91.81 84 MET A C 1
ATOM 666 O O . MET A 1 84 ? 11.231 -0.436 -10.088 1.00 91.81 84 MET A O 1
ATOM 670 N N . ALA A 1 85 ? 10.065 0.596 -8.467 1.00 91.25 85 ALA A N 1
ATOM 671 C CA . ALA A 1 85 ? 9.371 -0.587 -7.988 1.00 91.25 85 ALA A CA 1
ATOM 672 C C . ALA A 1 85 ? 8.009 -0.220 -7.401 1.00 91.25 85 ALA A C 1
ATOM 674 O O . ALA A 1 85 ? 7.824 0.889 -6.886 1.00 91.25 85 ALA A O 1
ATOM 675 N N . TYR A 1 86 ? 7.087 -1.174 -7.420 1.00 91.19 86 TYR A N 1
ATOM 676 C CA . TYR A 1 86 ? 5.942 -1.179 -6.520 1.00 91.19 86 TYR A CA 1
ATOM 677 C C . TYR A 1 86 ? 6.369 -1.783 -5.182 1.00 91.19 86 TYR A C 1
ATOM 679 O O . TYR A 1 86 ? 7.017 -2.828 -5.146 1.00 91.19 86 TYR A O 1
ATOM 687 N N . ILE A 1 87 ? 5.993 -1.137 -4.088 1.00 89.69 87 ILE A N 1
ATOM 688 C CA . ILE A 1 87 ? 6.114 -1.649 -2.723 1.00 89.69 87 ILE A CA 1
ATOM 689 C C . ILE A 1 87 ? 4.712 -2.028 -2.269 1.00 89.69 87 ILE A C 1
ATOM 691 O O . ILE A 1 87 ? 3.769 -1.287 -2.546 1.00 89.69 87 ILE A O 1
ATOM 695 N N . GLY A 1 88 ? 4.550 -3.140 -1.560 1.00 87.31 88 GLY A N 1
ATOM 696 C CA . GLY A 1 88 ? 3.245 -3.555 -1.074 1.00 87.31 88 GLY A CA 1
ATOM 697 C C . GLY A 1 88 ? 3.275 -4.449 0.152 1.00 87.31 88 GLY A C 1
ATOM 698 O O . GLY A 1 88 ? 4.317 -4.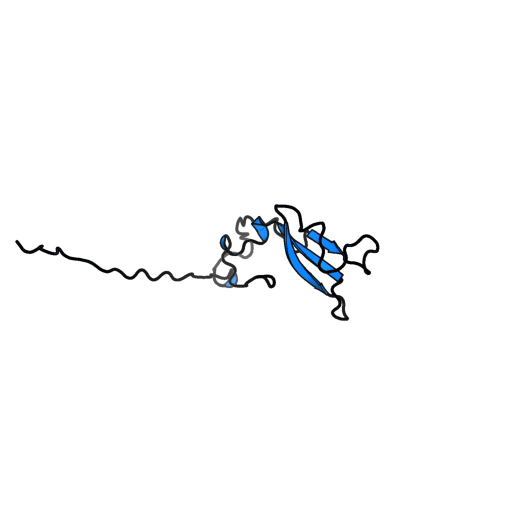861 0.649 1.00 87.31 88 GLY A O 1
ATOM 699 N N . ALA A 1 89 ? 2.082 -4.747 0.649 1.00 84.31 89 ALA A N 1
ATOM 700 C CA . ALA A 1 89 ? 1.873 -5.513 1.869 1.00 84.31 89 ALA A CA 1
ATOM 701 C C . ALA A 1 89 ? 0.719 -6.504 1.685 1.00 84.31 89 ALA A C 1
ATOM 703 O O . ALA A 1 89 ? -0.005 -6.464 0.685 1.00 84.31 89 ALA A O 1
ATOM 704 N N . SER A 1 90 ? 0.555 -7.434 2.628 1.00 84.50 90 SER A N 1
ATOM 705 C CA . SER A 1 90 ? -0.617 -8.305 2.606 1.00 84.50 90 SER A CA 1
ATOM 706 C C . SER A 1 90 ? -1.879 -7.464 2.794 1.00 84.50 90 SER A C 1
ATOM 708 O O . SER A 1 90 ? -1.840 -6.411 3.436 1.00 84.50 90 SER A O 1
ATOM 710 N N . THR A 1 91 ? -3.022 -7.932 2.301 1.00 81.00 91 THR A N 1
ATOM 711 C CA . THR A 1 91 ? -4.315 -7.256 2.517 1.00 81.00 91 THR A CA 1
ATOM 712 C C . THR A 1 91 ? -4.588 -7.014 4.002 1.00 81.00 91 THR A C 1
ATOM 714 O O . THR A 1 91 ? -5.102 -5.965 4.374 1.00 81.00 91 THR A O 1
ATOM 717 N N . THR A 1 92 ? -4.175 -7.939 4.871 1.00 77.44 92 THR A N 1
ATOM 718 C CA . THR A 1 92 ? -4.325 -7.832 6.328 1.00 77.44 92 THR A CA 1
ATOM 719 C C . THR A 1 92 ? -3.423 -6.778 6.968 1.00 77.44 92 THR A C 1
ATOM 721 O O . THR A 1 92 ? -3.818 -6.197 7.982 1.00 77.44 92 THR A O 1
ATOM 724 N N . CYS A 1 93 ? -2.235 -6.534 6.407 1.00 76.12 93 CYS A N 1
ATOM 725 C CA . CYS A 1 93 ? -1.314 -5.494 6.867 1.00 76.12 93 CYS A CA 1
ATOM 726 C C . CYS A 1 93 ? -1.643 -4.121 6.257 1.00 76.12 93 CYS A C 1
ATOM 728 O O . CYS A 1 93 ? -1.440 -3.105 6.916 1.00 76.12 93 CYS A O 1
ATOM 730 N N . ALA A 1 94 ? -2.177 -4.082 5.033 1.00 77.00 94 ALA A N 1
ATOM 731 C CA . ALA A 1 94 ? -2.580 -2.855 4.348 1.00 77.00 94 ALA A CA 1
ATOM 732 C C . ALA A 1 94 ? -3.980 -2.345 4.748 1.00 77.00 94 ALA A C 1
ATOM 734 O O . ALA A 1 94 ? -4.299 -1.186 4.487 1.00 77.00 94 ALA A O 1
ATOM 735 N N . ASP A 1 95 ? -4.834 -3.173 5.368 1.00 73.31 95 ASP A N 1
ATOM 736 C CA . ASP A 1 95 ? -6.177 -2.748 5.788 1.00 73.31 95 ASP A CA 1
ATOM 737 C C . ASP A 1 95 ? -6.121 -1.809 7.005 1.00 73.31 95 ASP A C 1
ATOM 739 O O . ASP A 1 95 ? -6.072 -2.233 8.161 1.00 73.31 95 ASP A O 1
ATOM 743 N N . CYS A 1 96 ? -6.195 -0.503 6.742 1.00 61.97 96 CYS A N 1
ATOM 744 C CA . CYS A 1 96 ? -6.219 0.537 7.772 1.00 61.97 96 CYS A CA 1
ATOM 745 C C . CYS A 1 96 ? -7.530 0.578 8.587 1.00 61.97 96 CYS A C 1
ATOM 747 O O . CYS A 1 96 ? -7.555 1.172 9.668 1.00 61.97 96 CYS A O 1
ATOM 749 N N . ARG A 1 97 ? -8.631 -0.033 8.111 1.00 59.00 97 ARG A N 1
ATOM 750 C CA . ARG A 1 97 ? -9.949 0.003 8.785 1.00 59.00 97 ARG A CA 1
ATOM 751 C C . ARG A 1 97 ? -9.981 -0.877 10.023 1.00 59.00 97 ARG A C 1
ATOM 753 O O . ARG A 1 97 ? -10.640 -0.526 10.995 1.00 59.00 97 ARG A O 1
ATOM 760 N N . LEU A 1 98 ? -9.241 -1.981 9.998 1.00 56.03 98 LEU A N 1
ATOM 761 C CA . LEU A 1 98 ? -9.070 -2.873 11.145 1.00 56.03 98 LEU A CA 1
ATOM 762 C C . LEU A 1 98 ? -8.220 -2.236 12.265 1.00 56.03 98 LEU A C 1
ATOM 764 O O . LEU A 1 98 ? -8.062 -2.826 13.329 1.00 56.03 98 LEU A O 1
ATOM 768 N N . ARG A 1 99 ? -7.599 -1.078 12.002 1.00 57.41 99 ARG A N 1
ATOM 769 C CA . ARG A 1 99 ? -6.261 -0.795 12.526 1.00 57.41 99 ARG A CA 1
ATOM 770 C C . ARG A 1 99 ? -6.017 0.661 12.960 1.00 57.41 99 ARG A C 1
ATOM 772 O O . ARG A 1 99 ? -4.960 0.963 13.499 1.00 57.41 99 ARG A O 1
ATOM 779 N N . GLY A 1 100 ? -7.004 1.554 12.827 1.00 49.34 100 GLY A N 1
ATOM 780 C CA . GLY A 1 100 ? -6.977 2.862 13.501 1.00 49.34 100 GLY A CA 1
ATOM 781 C C . GLY A 1 100 ? -5.852 3.803 13.051 1.00 49.34 100 GLY A C 1
ATOM 782 O O . GLY A 1 100 ? -5.452 4.669 13.820 1.00 49.34 100 GLY A O 1
ATOM 783 N N . ALA A 1 101 ? -5.343 3.670 11.824 1.00 54.09 101 ALA A N 1
ATOM 784 C CA . ALA A 1 101 ? -4.461 4.676 11.239 1.00 54.09 101 ALA A CA 1
ATOM 785 C C . ALA A 1 101 ? -5.308 5.793 10.605 1.00 54.09 101 ALA A C 1
ATOM 787 O O . ALA A 1 101 ? -6.218 5.521 9.821 1.00 54.09 101 ALA A O 1
ATOM 788 N N . ASN A 1 102 ? -5.017 7.053 10.934 1.00 54.59 102 ASN A N 1
ATOM 789 C CA . ASN A 1 102 ? -5.651 8.223 10.312 1.00 54.59 102 ASN A CA 1
ATOM 790 C C . ASN A 1 102 ? -5.011 8.609 8.962 1.00 54.59 102 ASN A C 1
ATOM 792 O O . ASN A 1 102 ? -5.439 9.577 8.335 1.00 54.59 102 ASN A O 1
ATOM 796 N N . VAL A 1 103 ? -3.995 7.864 8.515 1.00 54.94 103 VAL A N 1
ATOM 797 C CA . VAL A 1 103 ? -3.300 8.083 7.245 1.00 54.94 103 VAL A CA 1
ATOM 798 C C . VAL A 1 103 ? -3.912 7.173 6.185 1.00 54.94 103 VAL A C 1
ATOM 800 O O . VAL A 1 103 ? -3.778 5.952 6.240 1.00 54.94 103 VAL A O 1
ATOM 803 N N . LYS A 1 104 ? -4.602 7.782 5.218 1.00 48.66 104 LYS A N 1
ATOM 804 C CA . LYS A 1 104 ? -5.137 7.100 4.037 1.00 48.66 104 LYS A CA 1
ATOM 805 C C . LYS A 1 104 ? -3.962 6.655 3.142 1.00 48.66 104 LYS A C 1
ATOM 807 O O . LYS A 1 104 ? -3.120 7.499 2.828 1.00 48.66 104 LYS A O 1
ATOM 812 N N . PRO A 1 105 ? -3.886 5.382 2.713 1.00 51.84 105 PRO A N 1
ATOM 813 C CA . PRO A 1 105 ? -2.893 4.958 1.732 1.00 51.84 105 PRO A CA 1
ATOM 814 C C . PRO A 1 105 ? -3.091 5.693 0.397 1.00 51.84 105 PRO A C 1
ATOM 816 O O . PRO A 1 105 ? -4.216 6.013 0.016 1.00 51.84 105 PRO A O 1
ATOM 819 N N . SER A 1 106 ? -2.005 5.964 -0.323 1.00 53.19 106 SER A N 1
ATOM 820 C CA . SER A 1 106 ? -1.969 6.843 -1.507 1.00 53.19 106 SER A CA 1
ATOM 821 C C . SER A 1 106 ? -2.736 6.339 -2.741 1.00 53.19 106 SER A C 1
ATOM 823 O O . SER A 1 106 ? -2.856 7.074 -3.715 1.00 53.19 106 SER A O 1
ATOM 825 N N . PHE A 1 107 ? -3.243 5.109 -2.717 1.00 42.78 107 PHE A N 1
ATOM 826 C CA . PHE A 1 107 ? -3.880 4.407 -3.842 1.00 42.78 107 PHE A CA 1
ATOM 827 C C . PHE A 1 107 ? -5.388 4.172 -3.634 1.00 42.78 107 PHE A C 1
ATOM 829 O O . PHE A 1 107 ? -5.994 3.388 -4.359 1.00 42.78 107 PHE A O 1
ATOM 836 N N . TRP A 1 108 ? -5.995 4.856 -2.658 1.00 47.50 108 TRP A N 1
ATOM 837 C CA . TRP A 1 108 ? -7.450 5.000 -2.521 1.00 47.50 108 TRP A CA 1
ATOM 838 C C . TRP A 1 108 ? -7.928 6.372 -3.000 1.00 47.50 108 TRP A C 1
ATOM 840 O O . TRP A 1 108 ? -7.204 7.374 -2.814 1.00 47.50 108 TRP A O 1
#

Sequence (108 aa):
QEPVLGYVGAHITQQKRIFIARTELPLPSDVVFDSPYQGCAVDSMSEVLFPFDPKGPHDPYTRLFDQPGTVPVSYYLTRSKLKMAYIGASTTCADCRLRGANVKPSFW

Foldseek 3Di:
DDDDDDDDDDDDDDDDDDDADPVNDPDDPPDDPPDPCPVWDQQPDKFFAPPLPPPGHHPPDDDVQVDQFKHFQDFDADPVRDGGITTITGPVSQPCVVPRDPDDGPPD

Organism: NCBI:txid1850093

pLDDT: mean 74.44, std 13.83, range [42.78, 92.31]

Mean predicted aligned error: 14.01 Å